Protein AF-A0A1F3CVN5-F1 (afdb_monomer_lite)

pLDDT: mean 84.74, std 12.96, range [43.19, 95.25]

Secondary structure (DSSP, 8-state):
-----SEEEEE-TTS-EEEEEE-HHHHHHHHHHHHHHHHHHHTTTSPPPPHHHHHHHHHHHHTS--

Structure (mmCIF, N/CA/C/O backbone):
data_AF-A0A1F3CVN5-F1
#
_entry.id   AF-A0A1F3CVN5-F1
#
loop_
_atom_site.group_PDB
_atom_site.id
_atom_site.type_symbol
_atom_site.label_atom_id
_atom_site.label_alt_id
_atom_site.label_comp_id
_atom_site.label_asym_id
_atom_site.label_entity_id
_atom_site.label_seq_id
_atom_site.pdbx_PDB_ins_code
_atom_site.Cartn_x
_atom_site.Cartn_y
_atom_site.Cartn_z
_atom_site.occupancy
_atom_site.B_iso_or_equiv
_atom_site.auth_seq_id
_atom_site.auth_comp_id
_atom_site.auth_asym_id
_atom_site.auth_atom_id
_atom_site.pdbx_PDB_model_num
ATOM 1 N N . MET A 1 1 ? 23.133 12.851 -13.948 1.00 43.19 1 MET A N 1
ATOM 2 C CA . MET A 1 1 ? 22.442 11.625 -13.489 1.00 43.19 1 MET A CA 1
ATOM 3 C C . MET A 1 1 ? 21.396 11.260 -14.528 1.00 43.19 1 MET A C 1
ATOM 5 O O . MET A 1 1 ? 20.664 12.152 -14.940 1.00 43.19 1 MET A O 1
ATOM 9 N N . ALA A 1 2 ? 21.371 10.014 -15.007 1.00 51.97 2 ALA A N 1
ATOM 10 C CA . ALA A 1 2 ? 20.361 9.564 -15.964 1.00 51.97 2 ALA A CA 1
ATOM 11 C C . ALA A 1 2 ? 18.971 9.649 -15.312 1.00 51.97 2 ALA A C 1
ATOM 13 O O . ALA A 1 2 ? 18.758 9.099 -14.233 1.00 51.97 2 ALA A O 1
ATOM 14 N N . ARG A 1 3 ? 18.052 10.394 -15.931 1.00 57.16 3 ARG A N 1
ATOM 15 C CA . ARG A 1 3 ? 16.669 10.528 -15.469 1.00 57.16 3 ARG A CA 1
ATOM 16 C C . ARG A 1 3 ? 15.882 9.361 -16.050 1.00 57.16 3 ARG A C 1
ATOM 18 O O . ARG A 1 3 ? 15.587 9.357 -17.240 1.00 57.16 3 ARG A O 1
ATOM 25 N N . ILE A 1 4 ? 15.601 8.362 -15.223 1.00 65.56 4 ILE A N 1
ATOM 26 C CA . ILE A 1 4 ? 14.697 7.271 -15.589 1.00 65.56 4 ILE A CA 1
ATOM 27 C C . ILE A 1 4 ? 13.291 7.875 -15.625 1.00 65.56 4 ILE A C 1
ATOM 29 O O . ILE A 1 4 ? 12.884 8.519 -14.663 1.00 65.56 4 ILE A O 1
ATOM 33 N N . ALA A 1 5 ? 12.588 7.733 -16.745 1.00 66.50 5 ALA A N 1
ATOM 34 C CA . ALA A 1 5 ? 11.195 8.140 -16.881 1.00 66.50 5 ALA A CA 1
ATOM 35 C C . ALA A 1 5 ? 10.352 6.873 -17.045 1.00 66.50 5 ALA A C 1
ATOM 37 O O . ALA A 1 5 ? 10.426 6.210 -18.077 1.00 66.50 5 ALA A O 1
ATOM 38 N N . GLY A 1 6 ? 9.580 6.520 -16.019 1.00 77.50 6 GLY A N 1
ATOM 39 C CA . GLY A 1 6 ? 8.692 5.358 -16.058 1.00 77.50 6 GLY A CA 1
ATOM 40 C C . GLY A 1 6 ? 9.328 4.077 -15.511 1.00 77.50 6 GLY A C 1
ATOM 41 O O . GLY A 1 6 ? 9.794 4.064 -14.374 1.00 77.50 6 GLY A O 1
ATOM 42 N N . VAL A 1 7 ? 9.287 2.995 -16.294 1.00 83.94 7 VAL A N 1
ATOM 43 C CA . VAL A 1 7 ? 9.734 1.648 -15.901 1.00 83.94 7 VAL A CA 1
ATOM 44 C C . VAL A 1 7 ? 10.840 1.184 -16.844 1.00 83.94 7 VAL A C 1
ATOM 46 O O . VAL A 1 7 ? 10.679 1.224 -18.061 1.00 83.94 7 VAL A O 1
ATOM 49 N N . GLN A 1 8 ? 11.955 0.723 -16.287 1.00 87.31 8 GLN A N 1
ATOM 50 C CA . GLN A 1 8 ? 13.091 0.191 -17.028 1.00 87.31 8 GLN A CA 1
ATOM 51 C C . GLN A 1 8 ? 13.387 -1.240 -16.588 1.00 87.31 8 GLN A C 1
ATOM 53 O O . GLN A 1 8 ? 13.611 -1.509 -15.408 1.00 87.31 8 GLN A O 1
ATOM 58 N N . PHE A 1 9 ? 13.463 -2.152 -17.552 1.00 88.81 9 PHE A N 1
ATOM 59 C CA . PHE A 1 9 ? 13.912 -3.519 -17.318 1.00 88.81 9 PHE A CA 1
ATOM 60 C C . PHE A 1 9 ? 15.424 -3.612 -17.523 1.00 88.81 9 PHE A C 1
ATOM 62 O O . PHE A 1 9 ? 15.972 -3.076 -18.485 1.00 88.81 9 PHE A O 1
ATOM 69 N N . ILE A 1 10 ? 16.104 -4.281 -16.598 1.00 88.38 10 ILE A N 1
ATOM 70 C CA . ILE A 1 10 ? 17.508 -4.656 -16.734 1.00 88.38 10 ILE A CA 1
ATOM 71 C C . ILE A 1 10 ? 17.542 -6.128 -17.113 1.00 88.38 10 ILE A C 1
ATOM 73 O O . ILE A 1 10 ? 17.145 -6.996 -16.326 1.00 88.38 10 ILE A O 1
ATOM 77 N N . GLU A 1 11 ? 18.033 -6.387 -18.317 1.00 92.31 11 GLU A N 1
ATOM 78 C CA . GLU A 1 11 ? 18.175 -7.722 -18.881 1.00 92.31 11 GLU A CA 1
ATOM 79 C C . GLU A 1 11 ? 19.530 -8.350 -18.527 1.00 92.31 11 GLU A C 1
ATOM 81 O O . GLU A 1 11 ? 20.506 -7.663 -18.212 1.00 92.31 11 GLU A O 1
ATOM 86 N N . ASP A 1 12 ? 19.585 -9.679 -18.539 1.00 87.25 12 ASP A N 1
ATOM 87 C CA . ASP A 1 12 ? 20.831 -10.433 -18.481 1.00 87.25 12 ASP A CA 1
ATOM 88 C C . ASP A 1 12 ? 21.513 -10.521 -19.861 1.00 87.25 12 ASP A C 1
ATOM 90 O O . ASP A 1 12 ? 21.025 -10.022 -20.872 1.00 87.25 12 ASP A O 1
ATOM 94 N N . TYR A 1 13 ? 22.658 -11.202 -19.921 1.00 86.88 13 TYR A N 1
ATOM 95 C CA . TYR A 1 13 ? 23.415 -11.400 -21.162 1.00 86.88 13 TYR A CA 1
ATOM 96 C C . TYR A 1 13 ? 22.683 -12.248 -22.222 1.00 86.88 13 TYR A C 1
ATOM 98 O O . TYR A 1 13 ? 23.178 -12.384 -23.338 1.00 86.88 13 TYR A O 1
ATOM 106 N N . LYS A 1 14 ? 21.534 -12.846 -21.881 1.00 90.31 14 LYS A N 1
ATOM 107 C CA . LYS A 1 14 ? 20.651 -13.592 -22.787 1.00 90.31 14 LYS A CA 1
ATOM 108 C C . LYS A 1 14 ? 19.397 -12.788 -23.158 1.00 90.31 14 LYS A C 1
ATOM 110 O O . LYS A 1 14 ? 18.493 -13.364 -23.760 1.00 90.31 14 LYS A O 1
ATOM 115 N N . GLY A 1 15 ? 19.316 -11.508 -22.781 1.00 85.00 15 GLY A N 1
ATOM 116 C CA . GLY A 1 15 ? 18.147 -10.659 -23.021 1.00 85.00 15 GLY A CA 1
ATOM 117 C C . GLY A 1 15 ? 16.947 -10.991 -22.129 1.00 85.00 15 GLY A C 1
ATOM 118 O O . GLY A 1 15 ? 15.819 -10.647 -22.463 1.00 85.00 15 GLY A O 1
ATOM 119 N N . LYS A 1 16 ? 17.138 -11.712 -21.012 1.00 87.69 16 LYS A N 1
ATOM 120 C CA . LYS A 1 16 ? 16.042 -12.022 -20.080 1.00 87.69 16 LYS A CA 1
ATOM 121 C C . LYS A 1 16 ? 15.945 -10.956 -18.987 1.00 87.69 16 LYS A C 1
ATOM 123 O O . LYS A 1 16 ? 16.957 -10.691 -18.333 1.00 87.69 16 LYS A O 1
ATOM 128 N N . PRO A 1 17 ? 14.759 -10.384 -18.711 1.00 86.69 17 PRO A N 1
ATOM 129 C CA . PRO A 1 17 ? 14.597 -9.377 -17.667 1.00 86.69 17 PRO A CA 1
ATOM 130 C C . PRO A 1 17 ? 14.891 -9.985 -16.291 1.00 86.69 17 PRO A C 1
ATOM 132 O O . PRO A 1 17 ? 14.253 -10.949 -15.871 1.00 86.69 17 PRO A O 1
ATOM 135 N N . LYS A 1 18 ? 15.875 -9.421 -15.584 1.00 89.62 18 LYS A N 1
ATOM 136 C CA . LYS A 1 18 ? 16.309 -9.883 -14.256 1.00 89.62 18 LYS A CA 1
ATOM 137 C C . LYS A 1 18 ? 15.911 -8.922 -13.144 1.00 89.62 18 LYS A C 1
ATOM 139 O O . LYS A 1 18 ? 15.704 -9.346 -12.010 1.00 89.62 18 LYS A O 1
ATOM 144 N N . LYS A 1 19 ? 15.867 -7.625 -13.442 1.00 88.31 19 LYS A N 1
ATOM 145 C CA . LYS A 1 19 ? 15.497 -6.578 -12.485 1.00 88.31 19 LYS A CA 1
ATOM 146 C C . LYS A 1 19 ? 14.639 -5.532 -13.176 1.00 88.31 19 LYS A C 1
ATOM 148 O O . LYS A 1 19 ? 14.748 -5.344 -14.384 1.00 88.31 19 LYS A O 1
ATOM 153 N N . VAL A 1 20 ? 13.836 -4.829 -12.392 1.00 87.88 20 VAL A N 1
ATOM 154 C CA . VAL A 1 20 ? 13.078 -3.666 -12.843 1.00 87.88 20 VAL A CA 1
ATOM 155 C C . 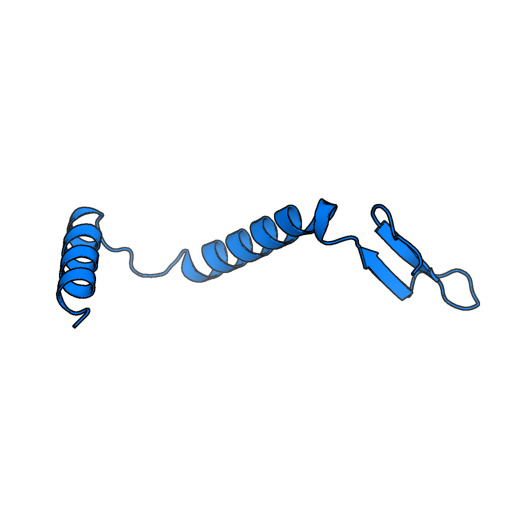VAL A 1 20 ? 13.468 -2.468 -11.984 1.00 87.88 20 VAL A C 1
ATOM 157 O O . VAL A 1 20 ? 13.684 -2.607 -10.781 1.00 87.88 20 VAL A O 1
ATOM 160 N N . ILE A 1 21 ? 13.608 -1.307 -12.612 1.00 88.06 21 ILE A N 1
ATOM 161 C CA . ILE A 1 21 ? 13.750 -0.017 -11.944 1.00 88.06 21 ILE A CA 1
ATOM 162 C C . ILE A 1 21 ? 12.540 0.820 -12.336 1.00 88.06 21 ILE A C 1
ATOM 164 O O . ILE A 1 21 ? 12.224 0.931 -13.517 1.00 88.06 21 ILE A O 1
ATOM 168 N N . PHE A 1 22 ? 11.876 1.421 -11.360 1.00 86.75 22 PHE A N 1
ATOM 169 C CA . PHE A 1 22 ? 10.715 2.276 -11.578 1.00 86.75 22 PHE A CA 1
ATOM 170 C C . PHE A 1 22 ? 10.918 3.635 -10.907 1.00 86.75 22 PHE A C 1
ATOM 172 O O . PHE A 1 22 ? 11.512 3.732 -9.832 1.00 86.75 22 PHE A O 1
ATOM 179 N N . ASP A 1 23 ? 10.443 4.694 -11.564 1.00 88.44 23 ASP A N 1
ATOM 180 C CA . ASP A 1 23 ? 10.455 6.050 -11.014 1.00 88.44 23 ASP A CA 1
ATOM 181 C C . ASP A 1 23 ? 9.366 6.202 -9.946 1.00 88.44 23 ASP A C 1
ATOM 183 O O . ASP A 1 23 ? 8.177 6.283 -10.261 1.00 88.44 23 ASP A O 1
ATOM 187 N N . LEU A 1 24 ? 9.778 6.291 -8.682 1.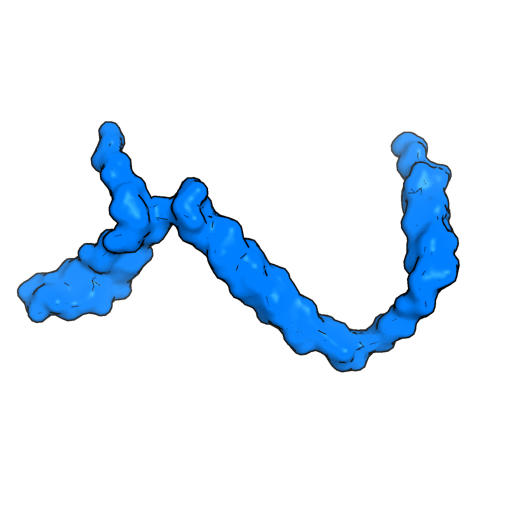00 86.50 24 LEU A N 1
ATOM 188 C CA . LEU A 1 24 ? 8.872 6.479 -7.548 1.00 86.50 24 LEU A CA 1
ATOM 189 C C . LEU A 1 24 ? 8.108 7.808 -7.596 1.00 86.50 24 LEU A C 1
ATOM 191 O O . LEU A 1 24 ? 7.048 7.904 -6.992 1.00 86.50 24 LEU A O 1
ATOM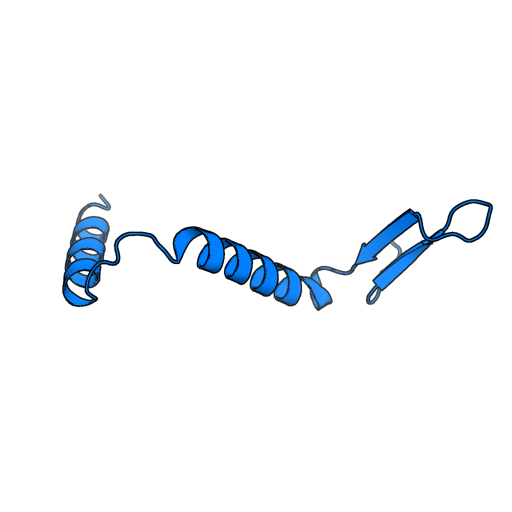 195 N N . LYS A 1 25 ? 8.571 8.823 -8.338 1.00 87.00 25 LYS A N 1
ATOM 196 C CA . LYS A 1 25 ? 7.786 10.058 -8.510 1.00 87.00 25 LYS A CA 1
ATOM 197 C C . LYS A 1 25 ? 6.511 9.836 -9.315 1.00 87.00 25 LYS A C 1
ATOM 199 O O . LYS A 1 25 ? 5.570 10.605 -9.167 1.00 87.00 25 LYS A O 1
ATOM 204 N N . ILE A 1 26 ? 6.507 8.834 -10.192 1.00 84.81 26 ILE A N 1
ATOM 205 C CA . ILE A 1 26 ? 5.367 8.502 -11.053 1.00 84.81 26 ILE A CA 1
ATOM 206 C C . ILE A 1 26 ? 4.601 7.314 -10.470 1.00 84.81 26 ILE A C 1
ATOM 208 O O . ILE A 1 26 ? 3.376 7.315 -10.457 1.00 84.81 26 ILE A O 1
ATOM 212 N N . TRP A 1 27 ? 5.327 6.307 -9.983 1.00 85.88 27 TRP A N 1
ATOM 213 C CA . TRP A 1 27 ? 4.763 5.018 -9.584 1.00 85.88 27 TRP A CA 1
ATOM 214 C C . TRP A 1 27 ? 4.653 4.818 -8.072 1.00 85.88 27 TRP A C 1
ATOM 216 O O . TRP A 1 27 ? 4.102 3.810 -7.645 1.00 85.88 27 TRP A O 1
ATOM 226 N N . GLY A 1 28 ? 5.160 5.754 -7.264 1.00 87.25 28 GLY A N 1
ATOM 227 C CA . GLY A 1 28 ? 5.155 5.647 -5.803 1.00 87.25 28 GLY A CA 1
ATOM 228 C C . GLY A 1 28 ? 3.749 5.505 -5.230 1.00 87.25 28 GLY A C 1
ATOM 229 O O . GLY A 1 28 ? 3.526 4.610 -4.428 1.00 87.25 28 GLY A O 1
ATOM 230 N N . GLN A 1 29 ? 2.790 6.287 -5.733 1.00 90.75 29 GLN A N 1
ATOM 231 C CA . GLN A 1 29 ? 1.399 6.213 -5.280 1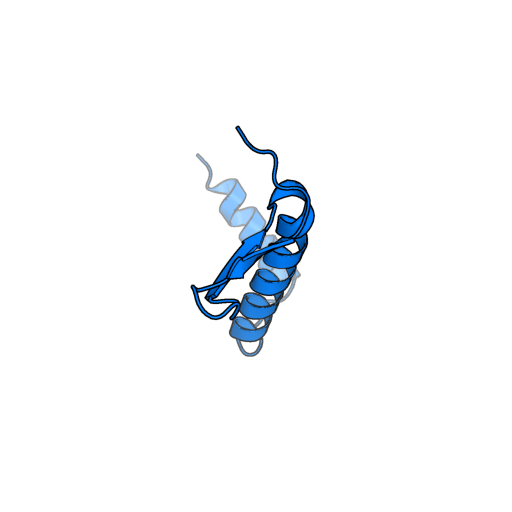.00 90.75 29 GLN A CA 1
ATOM 232 C C . GLN A 1 29 ? 0.786 4.819 -5.486 1.00 90.75 29 GLN A C 1
ATOM 234 O O . GLN A 1 29 ? 0.145 4.293 -4.592 1.00 90.75 29 GLN A O 1
ATOM 239 N N . TYR A 1 30 ? 1.041 4.174 -6.628 1.00 88.81 30 TYR A N 1
ATOM 240 C CA . TYR A 1 30 ? 0.533 2.818 -6.871 1.00 88.81 30 TYR A CA 1
ATOM 241 C C . TYR A 1 30 ? 1.144 1.778 -5.926 1.00 88.81 30 TYR A C 1
ATOM 243 O O . TYR A 1 30 ? 0.509 0.767 -5.636 1.00 88.81 30 TYR A O 1
ATOM 251 N N . LEU A 1 31 ? 2.387 1.991 -5.480 1.00 89.00 31 LEU A N 1
ATOM 252 C CA . LEU A 1 31 ? 2.999 1.132 -4.469 1.00 89.00 31 LEU A CA 1
ATOM 253 C C . LEU A 1 31 ? 2.370 1.370 -3.100 1.00 89.00 31 LEU A C 1
ATOM 255 O O . LEU A 1 31 ? 2.089 0.393 -2.418 1.00 89.00 31 LEU A O 1
ATOM 259 N N . GLU A 1 32 ? 2.137 2.627 -2.722 1.00 92.06 32 GLU A N 1
ATOM 260 C CA . GLU A 1 32 ? 1.424 2.976 -1.486 1.00 92.06 32 GLU A CA 1
ATOM 261 C C . GLU A 1 32 ? 0.035 2.330 -1.464 1.00 92.06 32 GLU A C 1
ATOM 263 O O . GLU A 1 32 ? -0.240 1.552 -0.560 1.00 92.06 32 GLU A O 1
ATOM 268 N N . ASP A 1 33 ? -0.766 2.502 -2.519 1.00 94.38 33 ASP A N 1
ATOM 269 C CA . ASP A 1 33 ? -2.097 1.886 -2.628 1.00 94.38 33 ASP A CA 1
ATOM 270 C C . ASP A 1 33 ? -2.044 0.349 -2.503 1.00 94.38 33 ASP A C 1
ATOM 272 O O . ASP A 1 33 ? -2.917 -0.274 -1.893 1.00 94.38 33 ASP A O 1
ATOM 276 N N . LEU A 1 34 ? -1.017 -0.286 -3.084 1.00 93.19 34 LEU A N 1
ATOM 277 C CA . LEU A 1 34 ? -0.821 -1.732 -2.980 1.00 93.19 34 LEU A CA 1
ATOM 278 C C . LEU A 1 34 ? -0.502 -2.153 -1.541 1.00 93.19 34 LEU A C 1
ATOM 280 O O . LEU A 1 34 ? -1.068 -3.134 -1.059 1.00 93.19 34 LEU A O 1
ATOM 284 N N . PHE A 1 35 ? 0.410 -1.444 -0.872 1.00 92.50 35 PHE A N 1
ATOM 285 C CA . PHE A 1 35 ? 0.790 -1.749 0.506 1.00 92.50 35 PHE A CA 1
ATOM 286 C C . PHE A 1 35 ? -0.359 -1.488 1.481 1.00 92.50 35 PHE A C 1
ATOM 288 O O . PHE A 1 35 ? -0.636 -2.360 2.302 1.00 92.50 35 PHE A O 1
ATOM 295 N N . ASP A 1 36 ? -1.076 -0.375 1.329 1.00 94.44 36 ASP A N 1
ATOM 296 C CA . ASP A 1 36 ? -2.267 -0.048 2.117 1.00 94.44 36 ASP A CA 1
ATOM 297 C C . ASP A 1 36 ? -3.337 -1.137 1.964 1.00 94.44 36 ASP A C 1
ATOM 299 O O . ASP A 1 36 ? -3.926 -1.590 2.944 1.00 94.44 36 ASP A O 1
ATOM 303 N N . GLY A 1 37 ? -3.557 -1.622 0.737 1.00 95.25 37 GLY A N 1
ATOM 304 C CA . GLY A 1 37 ? -4.475 -2.731 0.478 1.00 95.25 37 GLY A CA 1
ATOM 305 C C . GLY A 1 37 ? -4.039 -4.039 1.143 1.00 95.25 37 GLY A C 1
ATOM 306 O O . GLY A 1 37 ? -4.870 -4.757 1.696 1.00 95.25 37 GLY A O 1
ATOM 307 N N . MET A 1 38 ? -2.740 -4.352 1.121 1.00 95.19 38 MET A N 1
ATOM 308 C CA . MET A 1 38 ? -2.195 -5.536 1.795 1.00 95.19 38 MET A CA 1
ATOM 309 C C . MET A 1 38 ? -2.326 -5.449 3.317 1.00 95.19 38 MET A C 1
ATOM 311 O O . MET A 1 38 ? -2.649 -6.449 3.955 1.00 95.19 38 MET A O 1
ATOM 315 N N . GLU A 1 39 ? -2.077 -4.275 3.895 1.00 94.94 39 GLU A N 1
ATOM 316 C CA . GLU A 1 39 ? -2.235 -4.039 5.329 1.00 94.94 39 GLU A CA 1
ATOM 317 C C . GLU A 1 39 ? -3.706 -4.147 5.737 1.00 94.94 39 GLU A C 1
ATOM 319 O O . GLU A 1 39 ? -4.028 -4.906 6.650 1.00 94.94 39 GLU A O 1
ATOM 324 N N . ALA A 1 40 ? -4.607 -3.488 5.001 1.00 92.69 40 ALA A N 1
ATOM 325 C CA . ALA A 1 40 ? -6.048 -3.561 5.224 1.00 92.69 40 ALA A CA 1
ATOM 326 C C . ALA A 1 40 ? -6.579 -5.001 5.157 1.00 92.69 40 ALA A C 1
ATOM 328 O O . ALA A 1 40 ? -7.374 -5.408 6.001 1.00 92.69 40 ALA A O 1
ATOM 329 N N . GLU A 1 41 ? -6.118 -5.790 4.184 1.00 94.81 41 GLU A N 1
ATOM 330 C CA . GLU A 1 41 ? -6.470 -7.208 4.075 1.00 94.81 41 GLU A CA 1
ATOM 331 C C . GLU A 1 41 ? -5.906 -8.029 5.246 1.00 94.81 41 GLU A C 1
ATOM 333 O O . GLU A 1 41 ? -6.561 -8.952 5.726 1.00 94.81 41 GLU A O 1
ATOM 338 N N . GLY A 1 42 ? -4.707 -7.688 5.728 1.00 94.00 42 GLY A N 1
ATOM 339 C CA . GLY A 1 42 ? -4.068 -8.344 6.869 1.00 94.00 42 GLY A CA 1
ATOM 340 C C . GLY A 1 42 ? -4.815 -8.147 8.189 1.00 94.00 42 GLY A C 1
ATOM 341 O O . GLY A 1 42 ? -4.833 -9.061 9.010 1.00 94.00 42 GLY A O 1
ATOM 342 N N . VAL A 1 43 ? -5.465 -6.994 8.365 1.00 93.00 43 VAL A N 1
ATOM 343 C CA . VAL A 1 43 ? -6.212 -6.638 9.586 1.00 93.00 43 VAL A CA 1
ATOM 344 C C . VAL A 1 43 ? -7.730 -6.786 9.437 1.00 93.00 43 VAL A C 1
ATOM 346 O O . VAL A 1 43 ? -8.485 -6.422 10.335 1.00 93.00 43 VAL A O 1
ATOM 349 N N . LYS A 1 44 ? -8.215 -7.321 8.309 1.00 92.69 44 LYS A N 1
ATOM 350 C CA . LYS A 1 44 ? -9.655 -7.358 7.986 1.00 92.69 44 LYS A CA 1
ATOM 351 C C . LYS A 1 44 ? -10.512 -8.127 8.999 1.00 92.69 44 LYS A C 1
ATOM 353 O O . LYS A 1 44 ? -11.700 -7.845 9.125 1.00 92.69 44 LYS A O 1
ATOM 358 N N . ASP A 1 45 ? -9.914 -9.112 9.668 1.00 95.25 45 ASP A N 1
ATOM 359 C CA . ASP A 1 45 ? -10.576 -10.003 10.625 1.00 95.25 45 ASP A CA 1
ATOM 360 C C . ASP A 1 45 ? -10.323 -9.573 12.086 1.00 95.25 45 ASP A C 1
ATOM 362 O O . ASP A 1 45 ? -10.737 -10.267 13.018 1.00 95.25 45 ASP A O 1
ATOM 366 N N . GLU A 1 46 ? -9.628 -8.451 12.309 1.00 92.31 46 GLU A N 1
ATOM 367 C CA . GLU A 1 46 ? -9.394 -7.913 13.649 1.00 92.31 46 GLU A CA 1
ATOM 368 C C . GLU A 1 46 ? -10.679 -7.346 14.269 1.00 92.31 46 GLU A C 1
ATOM 370 O O . GLU A 1 46 ? -11.621 -6.932 13.587 1.00 92.31 46 GLU A O 1
ATOM 375 N N . GLU A 1 47 ? -10.727 -7.322 15.603 1.00 92.94 47 GLU A N 1
ATOM 376 C CA . GLU A 1 47 ? -11.851 -6.742 16.331 1.00 92.94 47 GLU A CA 1
ATOM 377 C C . GLU A 1 47 ? -11.968 -5.243 16.019 1.00 92.94 47 GLU A C 1
ATOM 379 O O . GLU A 1 47 ? -11.087 -4.441 16.329 1.00 92.94 47 GLU A O 1
ATOM 384 N N . THR A 1 48 ? -13.083 -4.849 15.406 1.00 91.06 48 THR A N 1
ATOM 385 C CA . THR A 1 48 ? -13.326 -3.449 15.057 1.00 91.06 48 THR A CA 1
ATOM 386 C C . THR A 1 48 ? -13.902 -2.679 16.238 1.00 91.06 48 THR A C 1
ATOM 388 O O . THR A 1 48 ? -14.844 -3.142 16.883 1.00 91.06 48 THR A O 1
ATOM 391 N N . ILE A 1 49 ? -13.450 -1.443 16.435 1.00 91.31 49 ILE A N 1
ATOM 392 C CA . ILE A 1 49 ? -14.088 -0.509 17.368 1.00 91.31 49 ILE A CA 1
ATOM 393 C C . ILE A 1 49 ? -15.116 0.378 16.658 1.00 91.31 49 ILE A C 1
ATOM 395 O O . ILE A 1 49 ? -14.977 0.743 15.489 1.00 91.31 49 ILE A O 1
ATOM 399 N N . GLY A 1 50 ? -16.156 0.789 17.383 1.00 93.81 50 GLY A N 1
ATOM 400 C CA . GLY A 1 50 ? -17.131 1.743 16.856 1.00 93.81 50 GLY A CA 1
ATOM 401 C C . GLY A 1 50 ? -16.534 3.146 16.686 1.00 93.81 50 GLY A C 1
ATOM 402 O O . GLY A 1 50 ? -15.720 3.599 17.489 1.00 93.81 50 GLY A O 1
ATOM 403 N N . LEU A 1 51 ? -17.018 3.919 15.706 1.00 89.88 51 LEU A N 1
ATOM 404 C CA . LEU A 1 51 ? -16.544 5.296 15.459 1.00 89.88 51 LEU A CA 1
ATOM 405 C C . LEU A 1 51 ? -16.637 6.216 16.692 1.00 89.88 51 LEU A C 1
ATOM 407 O O . LEU A 1 51 ? -15.824 7.125 16.875 1.00 89.88 51 LEU A O 1
ATOM 411 N N . GLY A 1 52 ? -17.637 5.999 17.551 1.00 93.31 52 GLY A N 1
ATOM 412 C CA . GLY A 1 52 ? -17.787 6.746 18.801 1.00 93.31 52 GLY A CA 1
ATOM 413 C C . GLY A 1 52 ? -16.674 6.458 19.813 1.00 93.31 52 GLY A C 1
ATOM 414 O O . GLY A 1 52 ? -16.279 7.359 20.552 1.00 93.31 52 GLY A O 1
ATOM 415 N N . GLU A 1 53 ? -16.162 5.229 19.829 1.00 91.69 53 GLU A N 1
ATOM 416 C CA . GLU A 1 53 ? -15.048 4.794 20.670 1.00 91.69 53 GLU A CA 1
ATOM 417 C C . GLU A 1 53 ? -13.721 5.323 20.132 1.00 91.69 53 GLU A C 1
ATOM 419 O O . GLU A 1 53 ? -13.019 6.024 20.863 1.00 91.69 53 GLU A O 1
ATOM 424 N N . LEU A 1 54 ? -13.485 5.174 18.824 1.00 90.44 54 LEU A N 1
ATOM 425 C CA . LEU A 1 54 ? -12.343 5.777 18.133 1.00 90.44 54 LEU A CA 1
ATOM 426 C C . LEU A 1 54 ? -12.242 7.286 18.419 1.00 90.44 54 LEU A C 1
ATOM 428 O O . LEU A 1 54 ? -11.182 7.809 18.761 1.00 90.44 54 LEU A O 1
ATOM 432 N N . ARG A 1 55 ? -13.364 8.018 18.361 1.00 89.50 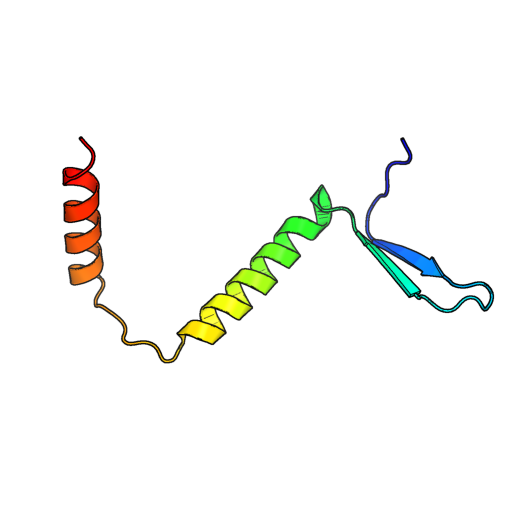55 ARG A N 1
ATOM 433 C CA . ARG A 1 55 ? -13.382 9.462 18.658 1.00 89.50 55 ARG A CA 1
ATOM 434 C C . ARG A 1 55 ? -13.016 9.776 20.112 1.00 89.50 55 ARG A C 1
ATOM 436 O O . ARG A 1 55 ? -12.414 10.822 20.368 1.00 89.50 55 ARG A O 1
ATOM 443 N N . LYS A 1 56 ? -13.410 8.931 21.069 1.00 91.50 56 LYS A N 1
ATOM 444 C CA . LYS A 1 56 ? -13.033 9.092 22.485 1.00 91.50 56 LYS A CA 1
ATOM 445 C C . LYS A 1 56 ? -11.542 8.833 22.673 1.00 91.50 56 LYS A C 1
ATOM 447 O O . LYS A 1 56 ? -10.895 9.596 23.387 1.00 91.50 56 LYS A O 1
ATOM 452 N N . GLU A 1 57 ? -11.004 7.817 22.009 1.00 88.44 57 GLU A N 1
ATOM 453 C CA . GLU A 1 57 ? -9.589 7.459 22.071 1.00 88.44 57 GLU A CA 1
ATOM 454 C C . GLU A 1 57 ? -8.692 8.531 21.446 1.00 88.44 57 GLU A C 1
ATOM 456 O O . GLU A 1 57 ? -7.781 9.023 22.107 1.00 88.44 57 GLU A O 1
ATOM 461 N N . ILE A 1 58 ? -9.024 9.026 20.249 1.00 89.88 58 ILE A N 1
ATOM 462 C CA . ILE A 1 58 ? -8.291 10.133 19.609 1.00 89.88 58 ILE A CA 1
ATOM 463 C C . ILE A 1 58 ? -8.289 11.380 20.502 1.00 89.88 58 ILE A C 1
ATOM 465 O O . ILE A 1 58 ? -7.261 12.045 20.643 1.00 89.88 58 ILE A O 1
ATOM 469 N N . LYS A 1 59 ? -9.429 11.717 21.125 1.00 87.75 59 LYS A N 1
ATOM 470 C CA . LYS A 1 59 ? -9.496 12.832 22.083 1.00 87.75 59 LYS A CA 1
ATOM 471 C C . LYS A 1 59 ? -8.578 12.587 23.278 1.00 87.75 59 LYS A C 1
ATOM 473 O O . LYS A 1 59 ? -7.850 13.500 23.648 1.00 87.75 59 LYS A O 1
ATOM 478 N N . ARG A 1 60 ? -8.586 11.374 23.837 1.00 86.19 60 ARG A N 1
ATOM 479 C CA . ARG A 1 60 ? -7.721 10.975 24.955 1.00 86.19 60 ARG A CA 1
ATOM 480 C C . ARG A 1 60 ? -6.242 11.134 24.596 1.00 86.19 60 ARG A C 1
ATOM 482 O O . ARG A 1 60 ? -5.545 11.840 25.308 1.00 86.19 60 ARG A O 1
ATOM 489 N N . VAL A 1 61 ? -5.79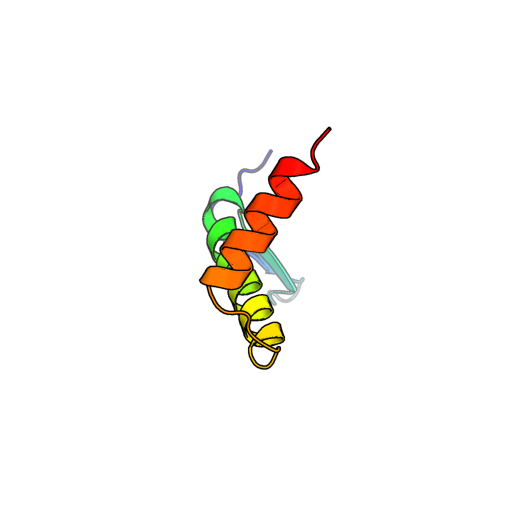0 10.570 23.474 1.00 83.06 61 VAL A N 1
ATOM 490 C CA . VAL A 1 61 ? -4.388 10.655 23.020 1.00 83.06 61 VAL A CA 1
ATOM 491 C C . VAL A 1 61 ? -3.974 12.108 22.769 1.00 83.06 61 VAL A C 1
ATOM 493 O O . VAL A 1 61 ? -2.934 12.546 23.247 1.00 83.06 61 VAL A O 1
ATOM 496 N N . ARG A 1 62 ? -4.819 12.909 22.104 1.00 72.44 62 ARG A N 1
ATOM 497 C CA . ARG A 1 62 ? -4.526 14.333 21.853 1.00 72.44 62 ARG A CA 1
ATOM 498 C C . ARG A 1 62 ? -4.466 15.193 23.119 1.00 72.44 62 ARG A C 1
ATOM 500 O O . ARG A 1 62 ? -3.834 16.239 23.081 1.00 72.44 62 ARG A O 1
ATOM 507 N N . HIS A 1 63 ? -5.126 14.787 24.204 1.00 60.62 63 HIS A N 1
ATOM 508 C CA . HIS A 1 63 ? -5.058 15.477 25.502 1.00 60.62 63 HIS A CA 1
ATOM 509 C C . HIS A 1 63 ? -3.872 15.003 26.365 1.00 60.62 63 HIS A C 1
ATOM 511 O O . HIS A 1 63 ? -3.648 15.569 27.429 1.00 60.62 63 HIS A O 1
ATOM 517 N N . ILE A 1 64 ? -3.124 13.983 25.921 1.00 56.72 64 ILE A N 1
ATOM 518 C CA . ILE A 1 64 ? -1.937 13.429 26.601 1.00 56.72 64 ILE A CA 1
ATOM 519 C C . ILE A 1 64 ? -0.632 13.860 25.898 1.00 56.72 64 ILE A C 1
ATOM 521 O O . ILE A 1 64 ? 0.457 13.503 26.333 1.00 56.72 64 ILE A O 1
ATOM 525 N N . ASN A 1 65 ? -0.703 14.703 24.866 1.00 46.41 65 ASN A N 1
ATOM 526 C CA . ASN A 1 65 ? 0.484 15.398 24.370 1.00 46.41 65 ASN A CA 1
ATOM 527 C C . ASN A 1 65 ? 0.773 16.613 25.269 1.00 46.41 65 ASN A C 1
ATOM 529 O O . ASN A 1 65 ? 0.219 17.692 25.051 1.00 46.41 65 ASN A O 1
ATOM 533 N N . VAL A 1 66 ? 1.593 16.379 26.302 1.00 43.59 66 VAL A N 1
ATOM 534 C CA . VAL A 1 66 ? 2.361 17.396 27.045 1.00 43.59 66 VAL A CA 1
ATOM 535 C C . VAL A 1 66 ? 3.595 17.772 26.233 1.00 43.59 66 VAL A C 1
ATOM 537 O O . VAL A 1 66 ? 4.210 16.840 25.667 1.00 43.59 66 VAL A O 1
#

Radius of gyration: 21.18 Å; chains: 1; bounding box: 41×31×50 Å

Foldseek 3Di:
DDDDDAKDFDADPVRHGDDMDGDCVVCVVVVVVVVVVVVCVVCVPPDDDDPVVVVVVVVVVVVPPD

Sequence (66 aa):
MARIAGVQFIEDYKGKPKKVIFDLKIWGQYLEDLFDGMEAEGVKDEETIGLGELRKEIKRVRHINV